Protein AF-A0A7W1X7Y6-F1 (afdb_monomer_lite)

Structure (mmCIF, N/CA/C/O backbone):
data_AF-A0A7W1X7Y6-F1
#
_ent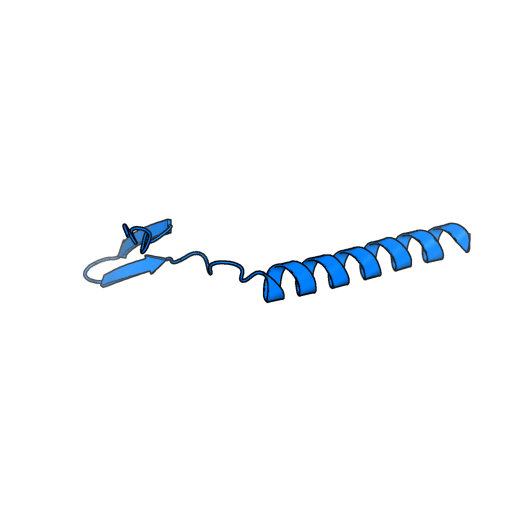ry.id   AF-A0A7W1X7Y6-F1
#
loop_
_atom_site.group_PDB
_atom_site.id
_atom_site.type_symbol
_atom_site.label_atom_id
_atom_site.label_alt_id
_atom_site.label_comp_id
_atom_site.label_asym_id
_atom_site.label_entity_id
_atom_site.label_seq_id
_atom_site.pdbx_PDB_ins_code
_atom_site.Cartn_x
_atom_site.Cartn_y
_atom_site.Cartn_z
_atom_site.occupancy
_atom_site.B_iso_or_equiv
_atom_site.auth_seq_id
_atom_site.auth_comp_id
_atom_site.auth_asym_id
_atom_site.auth_atom_id
_atom_site.pdbx_PDB_model_num
ATOM 1 N N . MET A 1 1 ? -6.885 22.804 17.648 1.00 46.59 1 MET A N 1
ATOM 2 C CA . MET A 1 1 ? -7.223 21.427 18.067 1.00 46.59 1 MET A CA 1
ATOM 3 C C . MET A 1 1 ? -8.643 21.095 17.636 1.00 46.59 1 MET A C 1
ATOM 5 O O . MET A 1 1 ? -9.578 21.646 18.201 1.00 46.59 1 MET A O 1
ATOM 9 N N . ARG A 1 2 ? -8.807 20.236 16.627 1.00 39.00 2 ARG A N 1
ATOM 10 C CA . ARG A 1 2 ? -10.031 19.452 16.405 1.00 39.00 2 ARG A CA 1
ATOM 11 C C . ARG A 1 2 ? -9.612 18.136 15.755 1.00 39.00 2 ARG A C 1
ATOM 13 O O . ARG A 1 2 ? -9.584 18.015 14.540 1.00 39.00 2 ARG A O 1
ATOM 20 N N . GLU A 1 3 ? -9.237 17.182 16.599 1.00 43.59 3 GLU A N 1
ATOM 21 C CA . GLU A 1 3 ? -9.172 15.769 16.241 1.00 43.59 3 GLU A CA 1
ATOM 22 C C . GLU A 1 3 ? -10.608 15.283 16.019 1.00 43.59 3 GLU A C 1
ATOM 24 O O . GLU A 1 3 ? -11.369 15.045 16.955 1.00 43.59 3 GLU A O 1
ATOM 29 N N . ARG A 1 4 ? -11.024 15.190 14.762 1.00 52.78 4 ARG A N 1
ATOM 30 C CA . ARG A 1 4 ? -12.118 14.309 14.364 1.00 52.78 4 ARG A CA 1
ATOM 31 C C . ARG A 1 4 ? -11.609 13.557 13.164 1.00 52.78 4 ARG A C 1
ATOM 33 O O . ARG A 1 4 ? -11.397 14.198 12.153 1.00 52.78 4 ARG A O 1
ATOM 40 N N . GLU A 1 5 ? -11.401 12.253 13.317 1.00 50.16 5 GLU A N 1
ATOM 41 C CA . GLU A 1 5 ? -11.514 11.258 12.241 1.00 50.16 5 GLU A CA 1
ATOM 42 C C . GLU A 1 5 ? -11.171 9.864 12.789 1.00 50.16 5 GLU A C 1
ATOM 44 O O . GLU A 1 5 ? -10.250 9.182 12.344 1.00 50.16 5 GLU A O 1
ATOM 49 N N . THR A 1 6 ? -11.937 9.417 13.784 1.00 50.00 6 THR A N 1
ATOM 50 C CA . THR A 1 6 ? -12.238 7.989 13.969 1.00 50.00 6 THR A CA 1
ATOM 51 C C . THR A 1 6 ? -13.465 7.655 13.115 1.00 50.00 6 THR A C 1
ATOM 53 O O . THR A 1 6 ? -14.508 7.234 13.606 1.00 50.00 6 THR A O 1
ATOM 56 N N . GLY A 1 7 ? -13.385 7.959 11.818 1.00 51.91 7 GLY A N 1
ATOM 57 C CA . GLY A 1 7 ? -14.424 7.609 10.860 1.00 51.91 7 GLY A CA 1
ATOM 58 C C . GLY A 1 7 ? -14.208 6.168 10.435 1.00 51.91 7 GLY A C 1
ATOM 59 O O . GLY A 1 7 ? -13.290 5.895 9.676 1.00 51.91 7 GLY A O 1
ATOM 60 N N . PHE A 1 8 ? -15.009 5.241 10.955 1.00 58.06 8 PHE A N 1
ATOM 61 C CA . PHE A 1 8 ? -15.074 3.891 10.402 1.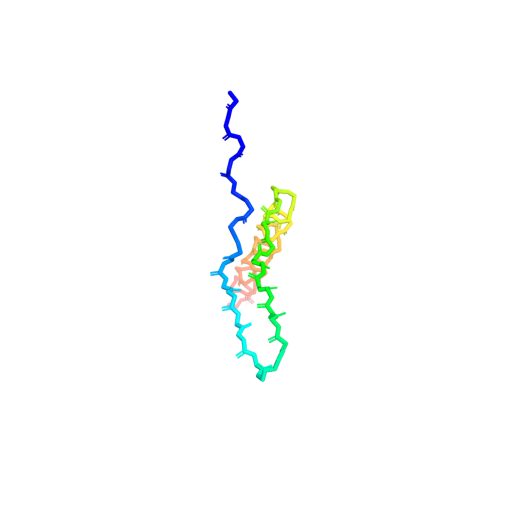00 58.06 8 PHE A CA 1
ATOM 62 C C . PHE A 1 8 ? -15.467 3.996 8.928 1.00 58.06 8 PHE A C 1
ATOM 64 O O . PHE A 1 8 ? -16.534 4.538 8.632 1.00 58.06 8 PHE A O 1
ATOM 71 N N . ASP A 1 9 ? -14.643 3.479 8.016 1.00 66.94 9 ASP A N 1
ATOM 72 C CA . ASP A 1 9 ? -14.913 3.570 6.579 1.00 66.94 9 ASP A CA 1
ATOM 73 C C . ASP A 1 9 ? -16.244 2.922 6.216 1.00 66.94 9 ASP A C 1
ATOM 75 O O . ASP A 1 9 ? -16.968 3.453 5.373 1.00 66.94 9 ASP A O 1
ATOM 79 N N . ARG A 1 10 ? -1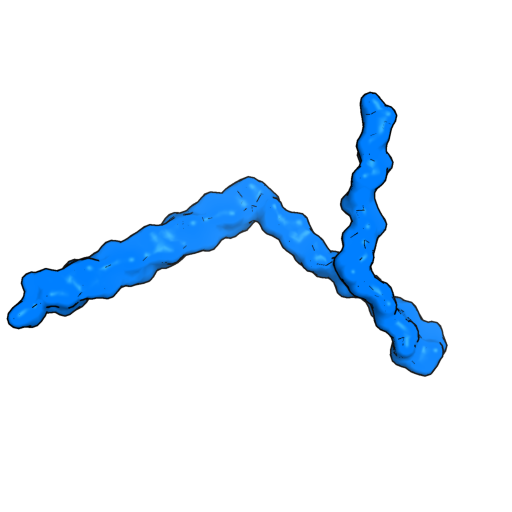6.603 1.8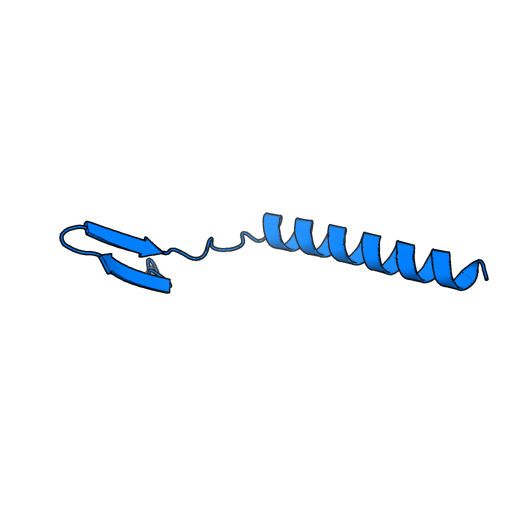13 6.890 1.00 72.38 10 ARG A N 1
ATOM 80 C CA . ARG A 1 10 ? -17.949 1.219 6.853 1.00 72.38 10 ARG A CA 1
ATOM 81 C C . ARG A 1 10 ? -18.296 0.470 8.137 1.00 72.38 10 ARG A C 1
ATOM 83 O O . ARG A 1 10 ? -17.485 -0.268 8.684 1.00 72.38 10 ARG A O 1
ATOM 90 N N . THR A 1 11 ? -19.546 0.590 8.579 1.00 84.75 11 THR A N 1
ATOM 91 C CA . THR A 1 11 ? -20.116 -0.236 9.655 1.00 84.75 11 THR A CA 1
ATOM 92 C C . THR A 1 11 ? -21.213 -1.128 9.080 1.00 84.75 11 THR A C 1
ATOM 94 O O . THR A 1 11 ? -22.084 -0.644 8.360 1.00 84.75 11 THR A O 1
ATOM 97 N N . TYR A 1 12 ? -21.179 -2.420 9.404 1.00 83.94 12 TYR A N 1
ATOM 98 C CA . TYR A 1 12 ? -22.180 -3.407 8.997 1.00 83.94 12 TYR A CA 1
ATOM 99 C C . TYR A 1 12 ? -22.894 -3.971 10.220 1.00 83.94 12 TYR A C 1
ATOM 101 O O . TYR A 1 12 ? -22.294 -4.128 11.283 1.00 83.94 12 TYR A O 1
ATOM 109 N N . ARG A 1 13 ? -24.167 -4.333 10.056 1.00 80.88 13 ARG A N 1
ATOM 110 C CA . ARG A 1 13 ? -24.914 -5.104 11.051 1.00 80.88 13 ARG A CA 1
ATOM 111 C C . ARG A 1 13 ? -25.294 -6.451 10.453 1.00 80.88 13 ARG A C 1
ATOM 113 O O . ARG A 1 13 ? -25.988 -6.494 9.442 1.00 80.88 13 ARG A O 1
ATOM 120 N N . ILE A 1 14 ? -24.839 -7.533 11.077 1.00 87.06 14 ILE A N 1
ATOM 121 C CA . ILE A 1 14 ? -25.176 -8.907 10.694 1.00 87.06 14 ILE A CA 1
ATOM 122 C C . ILE A 1 14 ? -25.874 -9.548 11.894 1.00 87.06 14 ILE A C 1
ATOM 124 O O . ILE A 1 14 ? -25.257 -9.804 12.927 1.00 87.06 14 ILE A O 1
ATOM 128 N N . GLY A 1 15 ? -27.193 -9.737 11.788 1.00 88.88 15 GLY A N 1
ATOM 129 C CA . GLY A 1 15 ? -28.029 -10.169 12.910 1.00 88.88 15 GLY A CA 1
ATOM 130 C C . GLY A 1 15 ? -27.966 -9.185 14.086 1.00 88.88 15 GLY A C 1
ATOM 131 O O . GLY A 1 15 ? -28.347 -8.017 13.956 1.00 88.88 15 GLY A O 1
ATOM 132 N N . ASN A 1 16 ? -27.470 -9.658 15.235 1.00 91.69 16 ASN A N 1
ATOM 133 C CA . ASN A 1 16 ? -27.277 -8.837 16.436 1.00 91.69 16 ASN A CA 1
ATOM 134 C C . ASN A 1 16 ? -25.828 -8.354 16.637 1.00 91.69 16 ASN A C 1
ATOM 136 O O . ASN A 1 16 ? -25.519 -7.756 17.665 1.00 91.69 16 ASN A O 1
ATOM 140 N N . THR A 1 17 ? -24.945 -8.600 15.667 1.00 88.88 17 THR A N 1
ATOM 141 C CA . THR A 1 17 ? -23.534 -8.210 15.730 1.00 88.88 17 THR A CA 1
ATOM 142 C C . THR A 1 17 ? -23.281 -6.981 14.866 1.00 88.88 17 THR A C 1
ATOM 144 O O . THR A 1 17 ? -23.700 -6.921 13.707 1.00 88.88 17 THR A O 1
ATOM 147 N N . THR A 1 18 ? -22.559 -6.011 15.423 1.00 90.81 18 THR A N 1
ATOM 148 C CA . THR A 1 18 ? -22.071 -4.831 14.701 1.00 90.81 18 THR A CA 1
ATOM 149 C C . THR A 1 18 ? -20.601 -5.036 14.354 1.00 90.81 18 THR A C 1
ATOM 151 O O . THR A 1 18 ? -19.792 -5.321 15.234 1.00 90.81 18 THR A O 1
ATOM 154 N N . ILE A 1 19 ? -20.259 -4.899 13.076 1.00 88.81 19 ILE A N 1
ATOM 155 C CA . ILE A 1 19 ? -18.895 -5.015 12.558 1.00 88.81 19 ILE A CA 1
ATOM 156 C C . ILE A 1 19 ? -18.441 -3.633 12.103 1.00 88.81 19 ILE A C 1
ATOM 158 O O . ILE A 1 19 ? -19.088 -3.007 11.262 1.00 88.81 19 ILE A O 1
ATOM 162 N N . HIS A 1 20 ? -17.306 -3.185 12.627 1.00 83.69 20 HIS A N 1
ATOM 163 C CA . HIS A 1 20 ? -16.671 -1.934 12.240 1.00 83.69 20 HIS A CA 1
ATOM 164 C C . HIS A 1 20 ? -15.477 -2.227 11.329 1.00 83.69 20 HIS A C 1
ATOM 166 O O . HIS A 1 20 ? -14.489 -2.807 11.774 1.00 83.69 20 HIS A O 1
ATOM 172 N N . ILE A 1 21 ? -15.568 -1.840 10.055 1.00 79.75 21 ILE A N 1
ATOM 173 C CA . ILE A 1 21 ? -14.441 -1.897 9.123 1.00 79.75 21 ILE A CA 1
ATOM 174 C C . ILE A 1 21 ? -13.730 -0.551 9.172 1.00 79.75 21 ILE A C 1
ATOM 176 O O . ILE A 1 21 ? -14.301 0.482 8.820 1.00 79.75 21 ILE A O 1
ATOM 180 N N . VAL A 1 22 ? -12.480 -0.592 9.618 1.00 77.00 22 VAL A N 1
ATOM 181 C CA . VAL A 1 22 ? -11.543 0.528 9.587 1.00 77.00 22 VAL A CA 1
ATOM 182 C C . VAL A 1 22 ? -10.552 0.219 8.476 1.00 77.00 22 VAL A C 1
ATOM 184 O O . VAL A 1 22 ? -9.836 -0.782 8.556 1.00 77.00 22 VAL A O 1
ATOM 187 N N . ALA A 1 23 ? -10.517 1.034 7.426 1.00 68.44 23 ALA A N 1
ATOM 188 C CA . ALA A 1 23 ? -9.387 1.032 6.520 1.00 68.44 23 ALA A CA 1
ATOM 189 C C . ALA A 1 23 ? -8.174 1.414 7.360 1.00 68.44 23 ALA A C 1
ATOM 191 O O . ALA A 1 23 ? -8.158 2.445 8.037 1.00 68.44 23 ALA A O 1
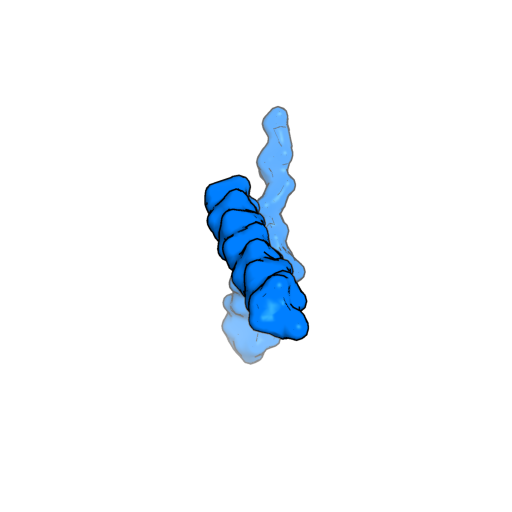ATOM 192 N N . ALA A 1 24 ? -7.171 0.540 7.369 1.00 68.25 24 ALA A N 1
ATOM 193 C CA . ALA A 1 24 ? -5.925 0.851 8.035 1.00 68.25 24 ALA A CA 1
ATOM 194 C C . ALA A 1 24 ? -5.423 2.182 7.465 1.00 68.25 24 ALA A C 1
ATOM 196 O O . ALA A 1 24 ? -5.194 2.285 6.255 1.00 68.25 24 ALA A O 1
ATOM 197 N N . LYS A 1 25 ? -5.291 3.208 8.319 1.00 68.56 25 LYS A N 1
ATOM 198 C CA . LYS A 1 25 ? -4.567 4.421 7.942 1.00 68.56 25 LYS A CA 1
ATOM 199 C C . LYS A 1 25 ? -3.185 3.946 7.520 1.00 68.56 25 LYS A C 1
ATOM 201 O O . LYS A 1 25 ? -2.444 3.430 8.352 1.00 68.56 25 LYS A O 1
ATOM 206 N N . GLN A 1 26 ? -2.882 4.043 6.227 1.00 71.19 26 GLN A N 1
ATOM 207 C CA . GLN A 1 26 ? -1.535 3.772 5.754 1.00 71.19 26 GLN A CA 1
ATOM 208 C C . GLN A 1 26 ? -0.644 4.808 6.427 1.00 71.19 26 GLN A C 1
ATOM 210 O O . GLN A 1 26 ? -0.816 6.007 6.187 1.00 71.19 26 GLN A O 1
ATOM 215 N N . THR A 1 27 ? 0.222 4.351 7.330 1.00 83.44 27 THR A N 1
ATOM 216 C CA . THR A 1 27 ? 1.237 5.221 7.913 1.00 83.44 27 THR A CA 1
ATOM 217 C C . THR A 1 27 ? 2.192 5.645 6.803 1.00 83.44 27 THR A C 1
ATOM 219 O O . THR A 1 27 ? 2.264 4.987 5.760 1.00 83.44 27 THR A O 1
ATOM 222 N N . GLU A 1 28 ? 2.901 6.753 6.996 1.00 85.44 28 GLU A N 1
ATOM 223 C CA . GLU A 1 28 ? 3.892 7.191 6.010 1.00 85.44 28 GLU A CA 1
ATOM 224 C C . GLU A 1 28 ? 4.956 6.100 5.793 1.00 85.44 28 GLU A C 1
ATOM 226 O O . GLU A 1 28 ? 5.311 5.817 4.656 1.00 85.44 28 GLU A O 1
ATOM 231 N N . GLU A 1 29 ? 5.325 5.352 6.838 1.00 86.12 29 GLU A N 1
ATOM 232 C CA . GLU A 1 29 ? 6.261 4.227 6.736 1.00 86.12 29 GLU A CA 1
ATOM 233 C C . GLU A 1 29 ? 5.735 3.079 5.856 1.00 86.12 29 GLU A C 1
ATOM 235 O O . GLU A 1 29 ? 6.483 2.511 5.062 1.00 86.12 29 GLU A O 1
ATOM 240 N N . GLU A 1 30 ? 4.451 2.718 5.966 1.00 85.19 30 GLU A N 1
ATOM 241 C CA . GLU A 1 30 ? 3.859 1.672 5.116 1.00 85.19 30 GLU A CA 1
ATOM 242 C C . GLU A 1 30 ? 3.716 2.145 3.663 1.00 85.19 30 GLU A C 1
ATOM 244 O O . GLU A 1 30 ? 3.850 1.340 2.738 1.00 85.19 30 GLU A O 1
ATOM 249 N N . LYS A 1 31 ? 3.467 3.443 3.442 1.00 85.44 31 LYS A N 1
ATOM 250 C CA . LYS A 1 31 ? 3.467 4.024 2.092 1.00 85.44 31 LYS A CA 1
ATOM 251 C C . LYS A 1 31 ? 4.857 3.964 1.476 1.00 85.44 31 LYS A C 1
ATOM 253 O O . LYS A 1 31 ? 4.982 3.483 0.352 1.00 85.44 31 LYS A O 1
ATOM 258 N N . ASP A 1 32 ? 5.878 4.388 2.214 1.00 92.69 32 ASP A N 1
ATOM 259 C CA . ASP A 1 32 ? 7.267 4.370 1.756 1.00 92.69 32 ASP A CA 1
ATOM 260 C C . ASP A 1 32 ? 7.722 2.943 1.442 1.00 92.69 32 ASP A C 1
ATOM 262 O O . ASP A 1 32 ? 8.257 2.692 0.361 1.00 92.69 32 ASP A O 1
ATOM 266 N N . ARG A 1 33 ? 7.401 1.977 2.317 1.00 90.88 33 ARG A N 1
ATOM 267 C CA . ARG A 1 33 ? 7.679 0.552 2.084 1.00 90.88 33 ARG A CA 1
ATOM 268 C C . ARG A 1 33 ? 7.054 0.055 0.782 1.00 90.88 33 ARG A C 1
ATOM 270 O O . ARG A 1 33 ? 7.733 -0.560 -0.038 1.00 90.88 33 ARG A O 1
ATOM 277 N N . ARG A 1 34 ? 5.769 0.351 0.562 1.00 87.62 34 ARG A N 1
ATOM 278 C CA . ARG A 1 34 ? 5.057 -0.041 -0.665 1.00 87.62 34 ARG A CA 1
ATOM 279 C C . ARG A 1 34 ? 5.625 0.632 -1.909 1.00 87.62 34 ARG A C 1
ATOM 281 O O . ARG A 1 34 ? 5.678 0.004 -2.962 1.00 87.62 34 ARG A O 1
ATOM 288 N N . LEU A 1 35 ? 6.038 1.894 -1.813 1.00 93.62 35 LEU A N 1
ATOM 289 C CA . LEU A 1 35 ? 6.662 2.609 -2.926 1.00 93.62 35 LEU A CA 1
ATOM 290 C C . LEU A 1 35 ? 8.021 2.005 -3.289 1.00 93.62 35 LEU A C 1
ATOM 292 O O . LEU A 1 35 ? 8.289 1.828 -4.475 1.00 93.62 35 LEU A O 1
ATOM 296 N N . SER A 1 36 ? 8.839 1.629 -2.301 1.00 95.19 36 SER A N 1
ATOM 297 C CA . SER A 1 36 ? 10.095 0.911 -2.548 1.00 95.19 36 SER A CA 1
ATOM 298 C C . SER A 1 36 ? 9.859 -0.424 -3.261 1.00 95.19 36 SER A C 1
ATOM 300 O O . SER A 1 36 ? 10.483 -0.672 -4.288 1.00 95.19 36 SER A O 1
ATOM 302 N N . GLU A 1 37 ? 8.897 -1.233 -2.801 1.00 94.44 37 GLU A N 1
ATOM 303 C CA . GLU A 1 37 ? 8.544 -2.506 -3.454 1.00 94.44 37 GLU A CA 1
ATOM 304 C C . GLU A 1 37 ? 8.099 -2.304 -4.917 1.00 94.44 37 GLU A C 1
ATOM 306 O O . GLU A 1 37 ? 8.467 -3.071 -5.808 1.00 94.44 37 GLU A O 1
ATOM 311 N N . ILE A 1 38 ? 7.329 -1.246 -5.199 1.00 95.06 38 ILE A N 1
ATOM 312 C CA . ILE A 1 38 ? 6.897 -0.918 -6.566 1.00 95.06 38 ILE A CA 1
ATOM 313 C C . ILE A 1 38 ? 8.089 -0.527 -7.448 1.00 95.06 38 ILE A C 1
ATOM 315 O O . ILE A 1 38 ? 8.146 -0.954 -8.604 1.00 95.06 38 ILE A O 1
ATOM 319 N N . ILE A 1 39 ? 9.031 0.267 -6.929 1.00 96.38 39 ILE A N 1
ATOM 320 C CA . ILE A 1 39 ? 10.240 0.667 -7.664 1.00 96.38 39 ILE A CA 1
ATOM 321 C C . ILE A 1 39 ? 11.066 -0.568 -8.034 1.00 96.38 39 ILE A C 1
ATOM 323 O O . ILE A 1 39 ? 11.403 -0.723 -9.207 1.00 96.38 39 ILE A O 1
ATOM 327 N N . GLU A 1 40 ? 11.297 -1.486 -7.092 1.00 95.31 40 GLU A N 1
ATOM 328 C CA . GLU A 1 40 ? 12.037 -2.729 -7.352 1.00 95.31 40 GLU A CA 1
ATOM 329 C C . GLU A 1 40 ? 11.387 -3.563 -8.467 1.00 95.31 40 GLU A C 1
ATOM 331 O O . GLU A 1 40 ? 12.061 -4.038 -9.384 1.00 95.31 40 GLU A O 1
ATOM 336 N N . ILE A 1 41 ? 10.057 -3.703 -8.442 1.00 93.75 41 ILE A N 1
ATOM 337 C CA . ILE A 1 41 ? 9.316 -4.430 -9.484 1.00 93.75 41 ILE A CA 1
ATOM 338 C C . ILE A 1 41 ? 9.483 -3.751 -10.847 1.00 93.75 41 ILE A C 1
ATOM 340 O O . ILE A 1 41 ? 9.697 -4.428 -11.857 1.00 93.75 41 ILE A O 1
ATOM 344 N N . ILE A 1 42 ? 9.377 -2.421 -10.894 1.00 93.06 42 ILE A N 1
ATOM 345 C CA . ILE A 1 42 ? 9.553 -1.649 -12.126 1.00 93.06 42 ILE A CA 1
ATOM 346 C C . ILE A 1 42 ? 10.962 -1.881 -12.678 1.00 93.06 42 ILE A C 1
ATOM 348 O O . ILE A 1 42 ? 11.099 -2.263 -13.841 1.00 93.06 42 ILE A O 1
ATOM 352 N N . GLU A 1 43 ? 11.997 -1.726 -11.855 1.00 92.62 43 GLU A N 1
ATOM 353 C CA . GLU A 1 43 ? 13.394 -1.947 -12.242 1.00 92.62 43 GLU A CA 1
ATOM 354 C C . GLU A 1 43 ? 13.636 -3.369 -12.759 1.00 92.62 43 GLU A C 1
ATOM 356 O O . GLU A 1 43 ? 14.239 -3.545 -13.822 1.00 92.62 43 GLU A O 1
ATOM 361 N N . MET A 1 44 ? 13.091 -4.386 -12.084 1.00 91.94 44 MET A N 1
ATOM 362 C CA . MET A 1 44 ? 13.155 -5.775 -12.547 1.00 91.94 44 MET A CA 1
ATOM 363 C C . MET A 1 44 ? 12.534 -5.956 -13.937 1.00 91.94 44 MET A C 1
ATOM 365 O O . MET A 1 44 ? 13.098 -6.657 -14.781 1.00 91.94 44 MET A O 1
ATOM 369 N N . ILE A 1 45 ? 11.378 -5.337 -14.197 1.00 91.00 45 ILE A N 1
ATOM 370 C CA . ILE A 1 45 ? 10.711 -5.401 -15.506 1.00 91.00 45 ILE A CA 1
ATOM 371 C C . ILE A 1 45 ? 11.569 -4.723 -16.580 1.00 91.00 45 ILE A C 1
ATOM 373 O O . ILE A 1 45 ? 11.719 -5.274 -17.674 1.00 91.00 45 ILE A O 1
ATOM 377 N N . TRP A 1 46 ? 12.152 -3.560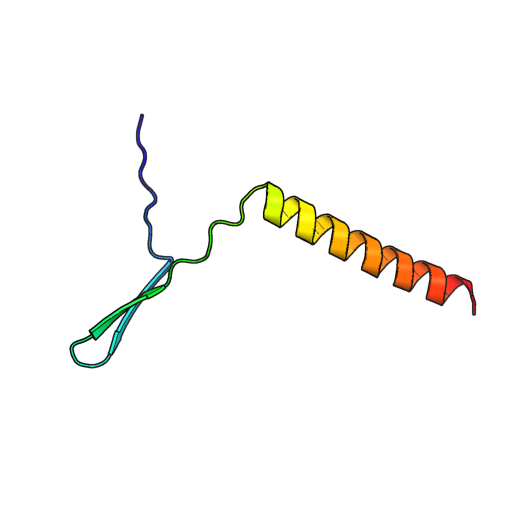 -16.280 1.00 86.44 46 TRP A N 1
ATOM 378 C CA . TRP A 1 46 ? 13.022 -2.837 -17.210 1.00 86.44 46 TRP A CA 1
ATOM 379 C C . TRP A 1 46 ? 14.285 -3.627 -17.556 1.00 86.44 46 TRP A C 1
ATOM 381 O O . TRP A 1 46 ? 14.581 -3.801 -18.738 1.00 86.44 46 TRP A O 1
ATOM 391 N N . LEU A 1 47 ? 14.987 -4.169 -16.557 1.00 82.25 47 LEU A N 1
ATOM 392 C CA . LEU A 1 47 ? 16.185 -4.989 -16.766 1.00 82.25 47 LEU A CA 1
ATOM 393 C C . LEU A 1 47 ? 15.873 -6.254 -17.567 1.00 82.25 47 LEU A C 1
ATOM 395 O O . LEU A 1 47 ? 16.587 -6.586 -18.511 1.00 82.25 47 LEU A O 1
ATOM 399 N N . LYS A 1 48 ? 14.761 -6.930 -17.252 1.00 77.44 48 LYS A N 1
ATOM 400 C CA . LYS A 1 48 ? 14.306 -8.104 -18.007 1.00 77.44 48 LYS A CA 1
ATOM 401 C C . LYS A 1 48 ? 14.026 -7.774 -19.475 1.00 77.44 48 LYS A C 1
ATOM 403 O O . LYS A 1 48 ? 14.251 -8.620 -20.335 1.00 77.44 48 LYS A O 1
ATOM 408 N N . ARG A 1 49 ? 13.536 -6.565 -19.761 1.00 64.69 49 ARG A N 1
ATOM 409 C CA . ARG A 1 49 ? 13.222 -6.103 -21.119 1.00 64.69 49 ARG A CA 1
ATOM 410 C C . ARG A 1 49 ? 14.453 -5.636 -21.901 1.00 64.69 49 ARG A C 1
ATOM 412 O O . ARG A 1 49 ? 14.413 -5.684 -23.119 1.00 64.69 49 ARG A O 1
ATOM 419 N N . ALA A 1 50 ? 15.515 -5.203 -21.223 1.00 65.31 50 ALA A N 1
ATOM 420 C CA . ALA A 1 50 ? 16.778 -4.798 -21.846 1.00 65.31 50 ALA A CA 1
ATOM 421 C C . ALA A 1 50 ? 17.709 -5.981 -22.195 1.00 65.31 50 ALA A C 1
ATOM 423 O O . ALA A 1 50 ? 18.684 -5.799 -22.917 1.00 65.31 50 ALA A O 1
ATOM 424 N N . LEU A 1 51 ? 17.431 -7.175 -21.658 1.00 60.00 51 LEU A N 1
ATOM 425 C CA . LEU A 1 51 ? 18.208 -8.409 -21.855 1.00 60.00 51 LEU A CA 1
ATOM 426 C C . LEU A 1 51 ? 17.695 -9.301 -23.008 1.00 60.00 51 LEU A C 1
ATOM 428 O O . LEU A 1 51 ? 18.185 -10.419 -23.169 1.00 60.00 51 LEU A O 1
ATOM 432 N N . TRP A 1 52 ? 16.726 -8.821 -23.789 1.00 51.56 52 TRP A N 1
ATOM 433 C CA . TRP A 1 52 ? 16.201 -9.430 -25.020 1.00 51.56 52 TRP A CA 1
ATOM 434 C C . TRP A 1 52 ? 16.345 -8.447 -26.180 1.00 51.56 52 TRP A C 1
ATOM 436 O O . TRP A 1 52 ? 16.466 -8.926 -27.328 1.00 51.56 52 TRP A O 1
#

Foldseek 3Di:
DDDDDPPQPDWDDDPPDIDGHRDPPCDPVNVVVVVVVVVVVVVVVVVVVVVD

Radius of gyration: 19.8 Å; chains: 1; bounding box: 46×32×43 Å

pLDDT: mean 77.9, std 16.01, range [39.0, 96.38]

Secondary structure (DSSP, 8-state):
--------SEEEEETTEEEEE------HHHHHHHHHHHHHHHHHHHHHHHT-

Organism: NCBI:txid1329516

Sequence (52 aa):
MRERETGFDRTYRIGNTTIHIVAAKQTEEEKDRRLSEIIEIIEMIWLKRALW